Protein AF-A0A396GW11-F1 (afdb_monomer_lite)

Secondary structure (DSSP, 8-state):
------PPPEEE--TTEEEEEEEEPPPTTS---EEEEEEEE--SSSEEEEEEE----S--EEEE--EEEGGG-TT-S-EEETTEEE---TT-PPPP-PPEEEE--SEEEEEP-PPPP-

Organism: Medicago truncatula (NCBI:txid3880)

Radius of gyration: 16.85 Å; chains: 1; bounding box: 52×36×35 Å

Sequence (118 aa):
MENGSCQLPSIYGTKKIRTYAHCAKETVGRVVASHTLLLLNLDNSTTVDVQVTLNYVGESQRREYHLTAKDGNLRCQTMLLNGNILSVNSAGDIPLLNPINNQLILQLTLQKYDKAKK

pLDDT: mean 81.28, std 16.1, range [30.94, 97.25]

Foldseek 3Di:
DDPPDQDWKDKDWDPQKDKDKDWDDDDPPDPDTDMDMDIARADPDQKTKMFTGDPDDDWDKDWDWDWAAVVLAPVHPWIATVNHTFDADPVRDGDDRHTDIDTDDRMDMDGHSRYHDD

Structure (mmCIF, N/CA/C/O backbone):
data_AF-A0A396GW11-F1
#
_entry.id   AF-A0A396GW11-F1
#
loop_
_atom_site.group_PDB
_atom_site.id
_atom_site.type_symbol
_atom_site.label_atom_id
_atom_site.label_alt_id
_atom_site.label_comp_id
_atom_site.label_asym_id
_atom_site.label_entity_id
_atom_site.label_seq_id
_atom_site.pdbx_PDB_ins_code
_atom_site.Cartn_x
_atom_site.Cartn_y
_atom_site.Cartn_z
_atom_site.occupancy
_atom_site.B_iso_or_equiv
_atom_site.auth_seq_id
_atom_site.auth_comp_id
_atom_site.auth_asym_id
_atom_site.auth_atom_id
_atom_site.pdbx_PDB_model_num
ATOM 1 N N . MET A 1 1 ? 35.699 6.403 -5.264 1.00 35.56 1 MET A N 1
ATOM 2 C CA . MET A 1 1 ? 34.396 6.796 -5.834 1.00 35.56 1 MET A CA 1
ATOM 3 C C . MET A 1 1 ? 33.390 5.824 -5.247 1.00 35.56 1 MET A C 1
ATOM 5 O O . MET A 1 1 ? 33.434 4.659 -5.615 1.00 35.56 1 MET A O 1
ATOM 9 N N . GLU A 1 2 ? 32.642 6.226 -4.218 1.00 43.75 2 GLU A N 1
ATOM 10 C CA . GLU A 1 2 ? 31.651 5.341 -3.594 1.00 43.75 2 GLU A CA 1
ATOM 11 C C . GLU A 1 2 ? 30.540 5.032 -4.600 1.00 43.75 2 GLU A C 1
ATOM 13 O O . GLU A 1 2 ? 29.987 5.927 -5.236 1.00 43.75 2 GLU A O 1
ATOM 18 N N . ASN A 1 3 ? 30.281 3.739 -4.772 1.00 45.38 3 ASN A N 1
ATOM 19 C CA . ASN A 1 3 ? 29.243 3.191 -5.632 1.00 45.38 3 ASN A CA 1
ATOM 20 C C . ASN A 1 3 ? 27.883 3.832 -5.315 1.00 45.38 3 ASN A C 1
ATOM 22 O O . ASN A 1 3 ? 27.528 3.953 -4.143 1.00 45.38 3 ASN A O 1
ATOM 26 N N . GLY A 1 4 ? 27.128 4.197 -6.356 1.00 57.78 4 GLY A N 1
ATOM 27 C CA . GLY A 1 4 ? 25.777 4.762 -6.271 1.00 57.78 4 GLY A CA 1
ATOM 28 C C . GLY A 1 4 ? 24.840 3.892 -5.432 1.00 57.78 4 GLY A C 1
ATOM 29 O O . GLY A 1 4 ? 24.256 2.926 -5.915 1.00 57.78 4 GLY A O 1
ATOM 30 N N . SER A 1 5 ? 24.752 4.209 -4.143 1.00 67.25 5 SER A N 1
ATOM 31 C CA . SER A 1 5 ? 23.941 3.490 -3.168 1.00 67.25 5 SER A CA 1
ATOM 32 C C . SER A 1 5 ? 22.584 4.170 -3.060 1.00 67.25 5 SER A C 1
ATOM 34 O O . SER A 1 5 ? 22.495 5.329 -2.648 1.00 67.25 5 SER A O 1
ATOM 36 N N . CYS A 1 6 ? 21.519 3.453 -3.421 1.00 74.62 6 CYS A N 1
ATOM 37 C CA . CYS A 1 6 ? 20.161 3.940 -3.232 1.00 74.62 6 CYS A CA 1
ATOM 38 C C . CYS A 1 6 ? 19.848 4.057 -1.733 1.00 74.62 6 CYS A C 1
ATOM 40 O O . CYS A 1 6 ? 19.698 3.060 -1.026 1.00 74.62 6 CYS A O 1
ATOM 42 N N . GLN A 1 7 ? 19.749 5.296 -1.255 1.00 81.31 7 GLN A N 1
ATOM 43 C CA . GLN A 1 7 ? 19.351 5.606 0.114 1.00 81.31 7 GLN A CA 1
ATOM 44 C C . GLN A 1 7 ? 17.831 5.475 0.241 1.00 81.31 7 GLN A C 1
ATOM 46 O O . GLN A 1 7 ? 17.092 6.131 -0.496 1.00 81.31 7 GLN A O 1
ATOM 51 N N . LEU A 1 8 ? 17.357 4.625 1.154 1.00 84.06 8 LEU A N 1
ATOM 52 C CA . LEU A 1 8 ? 15.927 4.497 1.444 1.00 84.06 8 LEU A CA 1
ATOM 53 C C . LEU A 1 8 ? 15.392 5.770 2.130 1.00 84.06 8 LEU A C 1
ATOM 55 O O . LEU A 1 8 ? 16.125 6.402 2.892 1.00 84.06 8 LEU A O 1
ATOM 59 N N . PRO A 1 9 ? 14.122 6.144 1.895 1.00 85.81 9 PRO A N 1
ATOM 60 C CA . PRO A 1 9 ? 13.510 7.280 2.570 1.00 85.81 9 PRO A CA 1
ATOM 61 C C . PRO A 1 9 ? 13.345 7.037 4.069 1.00 85.81 9 PRO A C 1
ATOM 63 O O . PRO A 1 9 ? 13.042 5.923 4.505 1.00 85.81 9 PRO A O 1
ATOM 66 N N . SER A 1 10 ? 13.436 8.118 4.841 1.00 89.31 10 SER A N 1
ATOM 67 C CA . SER A 1 10 ? 13.007 8.123 6.240 1.00 89.31 10 SER A CA 1
ATOM 68 C C . SER A 1 10 ? 11.489 8.266 6.305 1.00 89.31 10 SER A C 1
ATOM 70 O O . SER A 1 10 ? 10.917 9.144 5.656 1.00 89.31 10 SER A O 1
ATOM 72 N N . ILE A 1 11 ? 10.834 7.404 7.083 1.00 90.38 11 ILE A N 1
ATOM 73 C CA . ILE A 1 11 ? 9.372 7.341 7.182 1.00 90.38 11 ILE A CA 1
ATOM 74 C C . ILE A 1 11 ? 8.972 7.454 8.650 1.00 90.38 11 ILE A C 1
ATOM 76 O O . ILE A 1 11 ? 9.420 6.663 9.480 1.00 90.38 11 ILE A O 1
ATOM 80 N N . TYR A 1 12 ? 8.116 8.425 8.963 1.00 92.75 12 TYR A N 1
ATOM 81 C CA . TYR A 1 12 ? 7.671 8.727 10.323 1.00 92.75 12 TYR A CA 1
ATOM 82 C C . TYR A 1 12 ? 6.152 8.585 10.428 1.00 92.75 12 TYR A C 1
ATOM 84 O O . TYR A 1 12 ? 5.406 9.117 9.609 1.00 92.75 12 TYR A O 1
ATOM 92 N N . GLY A 1 13 ? 5.687 7.869 11.449 1.00 91.06 13 GLY A N 1
ATOM 93 C CA . GLY A 1 13 ? 4.269 7.603 11.684 1.00 91.06 13 GLY A CA 1
ATOM 94 C C . GLY A 1 13 ? 4.024 7.037 13.082 1.00 91.06 13 GLY A C 1
ATOM 95 O O . GLY A 1 13 ? 4.880 7.123 13.965 1.00 91.06 13 GLY A O 1
ATOM 96 N N . THR A 1 14 ? 2.850 6.443 13.305 1.00 91.81 14 THR A N 1
ATOM 97 C CA . THR A 1 14 ? 2.511 5.833 14.601 1.00 91.81 14 THR A CA 1
ATOM 98 C C . THR A 1 14 ? 3.095 4.424 14.738 1.00 91.81 14 THR A C 1
ATOM 100 O O . THR A 1 14 ? 3.401 3.752 13.754 1.00 91.81 14 THR A O 1
ATOM 103 N N . LYS A 1 15 ? 3.152 3.905 15.975 1.00 92.81 15 LYS A N 1
ATOM 104 C CA . LYS A 1 15 ? 3.564 2.513 16.261 1.00 92.81 15 LYS A CA 1
ATOM 105 C C . LYS A 1 15 ? 2.660 1.446 15.618 1.00 92.81 15 LYS A C 1
ATOM 107 O O . LYS A 1 15 ? 2.978 0.263 15.687 1.00 92.81 15 LYS A O 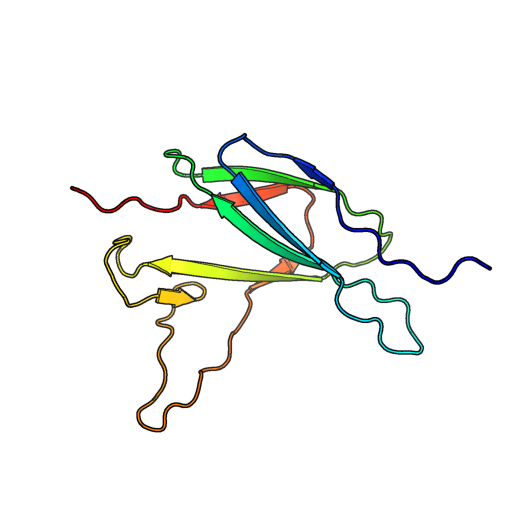1
ATOM 112 N N . LYS A 1 16 ? 1.516 1.840 15.046 1.00 91.56 16 LYS A N 1
ATOM 113 C CA . LYS A 1 16 ? 0.554 0.945 14.387 1.00 91.56 16 LYS A CA 1
ATOM 114 C C . LYS A 1 16 ? 0.658 0.977 12.859 1.00 91.56 16 LYS A C 1
ATOM 116 O O . LYS A 1 16 ? -0.141 0.323 12.194 1.00 91.56 16 LYS A O 1
ATOM 121 N N . ILE A 1 17 ? 1.632 1.690 12.299 1.00 91.19 17 ILE A N 1
ATOM 122 C CA . ILE A 1 17 ? 1.967 1.603 10.877 1.00 91.19 17 ILE A CA 1
ATOM 123 C C . ILE A 1 17 ? 3.067 0.558 10.692 1.00 91.19 17 ILE A C 1
ATOM 125 O O . ILE A 1 17 ? 4.067 0.574 11.408 1.00 91.19 17 ILE A O 1
ATOM 129 N N . ARG A 1 18 ? 2.889 -0.361 9.737 1.00 92.62 18 ARG A N 1
ATOM 130 C CA . ARG A 1 18 ? 3.984 -1.214 9.249 1.00 92.62 18 ARG A CA 1
ATOM 131 C C . ARG A 1 18 ? 4.429 -0.716 7.887 1.00 92.62 18 ARG A C 1
ATOM 133 O O . ARG A 1 18 ? 3.589 -0.453 7.030 1.00 92.62 18 ARG A O 1
ATOM 140 N N . THR A 1 19 ? 5.737 -0.644 7.696 1.00 92.94 19 THR A N 1
ATOM 141 C CA . THR A 1 19 ? 6.341 -0.078 6.494 1.00 92.94 19 THR A CA 1
ATOM 142 C C . THR A 1 19 ? 7.391 -1.026 5.944 1.00 92.94 19 THR A C 1
ATOM 144 O O . THR A 1 19 ? 8.237 -1.513 6.691 1.00 92.94 19 THR A O 1
ATOM 147 N N . TYR A 1 20 ? 7.354 -1.245 4.635 1.00 92.94 20 TYR A N 1
ATOM 148 C CA . TYR A 1 20 ? 8.387 -1.947 3.883 1.00 92.94 20 TYR A CA 1
ATOM 149 C C . TYR A 1 20 ? 8.858 -1.037 2.758 1.00 92.94 20 TYR A C 1
ATOM 151 O O . TYR A 1 20 ? 8.051 -0.330 2.152 1.00 92.94 20 TYR A O 1
ATOM 159 N N . ALA A 1 21 ? 10.157 -1.046 2.483 1.00 90.81 21 ALA A N 1
ATOM 160 C CA . ALA A 1 21 ? 10.747 -0.176 1.483 1.00 90.81 21 ALA A CA 1
ATOM 161 C C . ALA A 1 21 ? 11.793 -0.940 0.677 1.00 90.81 21 ALA A C 1
ATOM 163 O O . ALA A 1 21 ? 12.610 -1.665 1.241 1.00 90.81 21 ALA A O 1
ATOM 164 N N . HIS A 1 22 ? 11.762 -0.766 -0.639 1.00 88.06 22 HIS A N 1
ATOM 165 C CA . HIS A 1 22 ? 12.754 -1.315 -1.552 1.00 88.06 22 HIS A CA 1
ATOM 166 C C . HIS A 1 22 ? 13.196 -0.250 -2.548 1.00 88.06 22 HIS A C 1
ATOM 168 O O . HIS A 1 22 ? 12.381 0.501 -3.086 1.00 88.06 22 HIS A O 1
ATOM 174 N N . CYS A 1 23 ? 14.494 -0.228 -2.822 1.00 83.19 23 CYS A N 1
ATOM 175 C CA . CYS A 1 23 ? 15.051 0.475 -3.964 1.00 83.19 23 CYS A CA 1
ATOM 176 C C . CY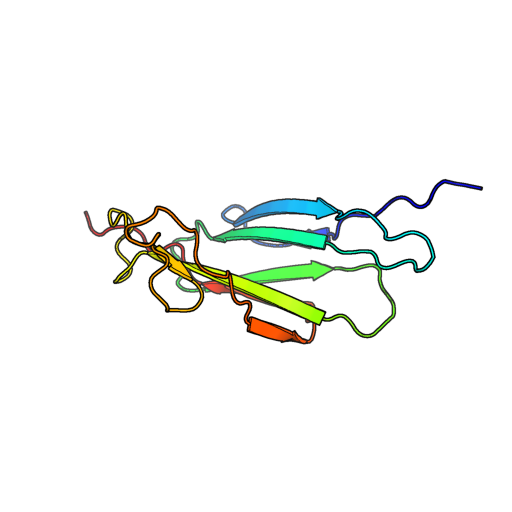S A 1 23 ? 14.864 -0.374 -5.220 1.00 83.19 23 CYS A C 1
ATOM 178 O O . CYS A 1 23 ? 15.231 -1.550 -5.234 1.00 83.19 23 CYS A O 1
ATOM 180 N N . ALA A 1 24 ? 14.312 0.215 -6.273 1.00 76.31 24 ALA A N 1
ATOM 181 C CA . ALA A 1 24 ? 14.302 -0.396 -7.590 1.00 76.31 24 ALA A CA 1
ATOM 182 C C . ALA A 1 24 ? 15.601 -0.055 -8.336 1.00 76.31 24 ALA A C 1
ATOM 184 O O . ALA A 1 24 ? 16.196 1.009 -8.153 1.00 76.31 24 ALA A O 1
ATOM 185 N N . LYS A 1 25 ? 16.072 -1.023 -9.129 1.00 66.56 25 LYS A N 1
ATOM 186 C CA . LYS A 1 25 ? 17.382 -0.993 -9.784 1.00 66.56 25 LYS A CA 1
ATOM 187 C C . LYS A 1 25 ? 17.492 0.190 -10.746 1.00 66.56 25 LYS A C 1
ATOM 189 O O . LYS A 1 25 ? 16.605 0.414 -11.566 1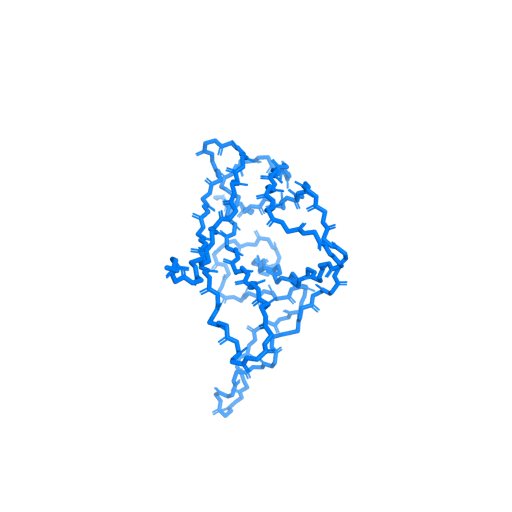.00 66.56 25 LYS A O 1
ATOM 194 N N . GLU A 1 26 ? 18.622 0.882 -10.676 1.00 63.78 26 GLU A N 1
ATOM 195 C CA . GLU A 1 26 ? 18.974 1.972 -11.580 1.00 63.78 26 GLU A CA 1
ATOM 196 C C . GLU A 1 26 ? 19.106 1.456 -13.024 1.00 63.78 26 GLU A C 1
ATOM 198 O O . GLU A 1 26 ? 19.820 0.484 -13.297 1.00 63.78 26 GLU A O 1
ATOM 203 N N . THR A 1 27 ? 18.423 2.099 -13.973 1.00 55.59 27 THR A N 1
ATOM 204 C CA . THR A 1 27 ? 18.694 1.898 -15.400 1.00 55.59 27 THR A CA 1
ATOM 205 C C . THR A 1 27 ? 19.984 2.624 -15.763 1.00 55.59 27 THR A C 1
ATOM 207 O O . THR A 1 27 ? 20.083 3.841 -15.601 1.00 55.59 27 THR A O 1
ATOM 210 N N . VAL A 1 28 ? 20.970 1.870 -16.254 1.00 50.22 28 VAL A N 1
ATOM 211 C CA . VAL A 1 28 ? 22.284 2.370 -16.684 1.00 50.22 28 VAL A CA 1
ATOM 212 C C . VAL A 1 28 ? 22.115 3.607 -17.578 1.00 50.22 28 VAL A C 1
ATOM 214 O O . VAL A 1 28 ? 21.450 3.538 -18.608 1.00 50.22 28 VAL A O 1
ATOM 217 N N . GLY A 1 29 ? 22.708 4.735 -17.175 1.00 55.53 29 GLY A N 1
ATOM 218 C CA . GLY A 1 29 ? 22.742 5.980 -17.956 1.00 55.53 29 GLY A CA 1
ATOM 219 C C . GLY A 1 29 ? 21.886 7.141 -17.430 1.00 55.53 29 GLY A C 1
ATOM 220 O O . GLY A 1 29 ? 22.050 8.261 -17.909 1.00 55.53 29 GLY A O 1
ATOM 221 N N . ARG A 1 30 ? 21.021 6.933 -16.423 1.00 52.22 30 ARG A N 1
ATOM 222 C CA . ARG A 1 30 ? 20.341 8.025 -15.698 1.00 52.22 30 ARG A CA 1
ATOM 223 C C . ARG A 1 30 ? 20.165 7.636 -14.227 1.00 52.22 30 ARG A C 1
ATOM 225 O O . ARG A 1 30 ? 19.567 6.604 -13.941 1.00 52.22 30 ARG A O 1
ATOM 232 N N . VAL A 1 31 ? 20.658 8.463 -13.300 1.00 52.28 31 VAL A N 1
ATOM 233 C CA . VAL A 1 31 ? 20.397 8.310 -11.858 1.00 52.28 31 VAL A CA 1
ATOM 234 C C . VAL A 1 31 ? 18.913 8.596 -11.617 1.00 52.28 31 VAL A C 1
ATOM 236 O O . VAL A 1 31 ? 18.505 9.738 -11.421 1.00 52.28 31 VAL A O 1
ATOM 239 N N . VAL A 1 32 ? 18.085 7.559 -11.710 1.00 56.38 32 VAL A N 1
ATOM 240 C CA . VAL A 1 32 ? 16.680 7.586 -11.297 1.00 56.38 32 VAL A CA 1
ATOM 241 C C . VAL A 1 32 ? 16.566 6.640 -10.114 1.00 56.38 32 VAL A C 1
ATOM 243 O O . VAL A 1 32 ? 16.358 5.438 -10.277 1.00 56.38 32 VAL A O 1
ATOM 246 N N . ALA A 1 33 ? 16.744 7.185 -8.911 1.00 66.50 33 ALA A N 1
ATOM 247 C CA . ALA A 1 33 ? 16.400 6.464 -7.698 1.00 66.50 33 ALA A CA 1
ATOM 248 C C . ALA A 1 33 ? 14.879 6.286 -7.688 1.00 66.50 33 ALA A C 1
ATOM 250 O O . ALA A 1 33 ? 14.130 7.262 -7.730 1.00 66.50 33 ALA A O 1
ATOM 251 N N . SER A 1 34 ? 14.421 5.039 -7.683 1.00 77.56 34 SER A N 1
ATOM 252 C CA . SER A 1 34 ? 13.006 4.724 -7.531 1.00 77.56 34 SER A CA 1
ATOM 253 C C . SER A 1 34 ? 12.810 3.924 -6.256 1.00 77.56 34 SER A C 1
ATOM 255 O O . SER A 1 34 ? 13.474 2.914 -6.020 1.00 77.56 34 SER A O 1
ATOM 257 N N . HIS A 1 35 ? 11.894 4.393 -5.417 1.00 84.69 35 HIS A N 1
ATOM 258 C CA . HIS A 1 35 ? 11.543 3.749 -4.160 1.00 84.69 35 HIS A CA 1
ATOM 259 C C . HIS A 1 35 ? 10.156 3.143 -4.282 1.00 84.69 35 HIS A C 1
ATOM 261 O O . HIS A 1 35 ? 9.214 3.794 -4.730 1.00 84.69 35 HIS A O 1
ATOM 267 N N . THR A 1 36 ? 10.026 1.892 -3.863 1.00 88.56 36 THR A N 1
ATOM 268 C CA . THR A 1 36 ? 8.729 1.251 -3.661 1.00 88.56 36 THR A CA 1
ATOM 269 C C . THR A 1 36 ? 8.471 1.179 -2.170 1.00 88.56 36 THR A C 1
ATOM 271 O O . THR A 1 36 ? 9.273 0.599 -1.437 1.00 88.56 36 THR A O 1
ATOM 274 N N . LEU A 1 37 ? 7.362 1.771 -1.731 1.00 90.94 37 LEU A N 1
ATOM 275 C CA . LEU A 1 37 ? 6.922 1.766 -0.341 1.00 90.94 37 LEU A CA 1
ATOM 276 C C . LEU A 1 37 ? 5.627 0.965 -0.221 1.00 90.94 37 LEU A C 1
ATOM 278 O O . LEU A 1 37 ? 4.678 1.211 -0.961 1.00 90.94 37 LEU A O 1
ATOM 282 N N . LEU A 1 38 ? 5.583 0.041 0.735 1.00 93.19 38 LEU A N 1
ATOM 283 C CA . LEU A 1 38 ? 4.354 -0.606 1.182 1.00 93.19 38 LEU A CA 1
ATOM 284 C C . LEU A 1 38 ? 4.050 -0.130 2.598 1.00 93.19 38 LEU A C 1
ATOM 286 O O . LEU A 1 38 ? 4.812 -0.402 3.527 1.00 93.19 38 LEU A O 1
ATOM 290 N N . LEU A 1 39 ? 2.928 0.567 2.746 1.00 92.62 39 LEU A N 1
ATOM 291 C CA . LEU A 1 39 ? 2.452 1.111 4.010 1.00 92.62 39 LEU A CA 1
ATOM 292 C C . LEU A 1 39 ? 1.172 0.382 4.424 1.00 92.62 39 LEU A C 1
ATOM 294 O O . LEU A 1 39 ? 0.213 0.322 3.660 1.00 92.62 39 LEU A O 1
ATOM 298 N N . LEU A 1 40 ? 1.151 -0.164 5.638 1.00 91.94 40 LEU A N 1
ATOM 299 C CA . LEU A 1 40 ? -0.006 -0.846 6.215 1.00 91.94 40 LEU A CA 1
ATOM 300 C C . LEU A 1 40 ? -0.467 -0.092 7.459 1.00 91.94 40 LEU A C 1
ATOM 302 O O . LEU A 1 40 ? 0.240 -0.054 8.469 1.00 91.94 40 LEU A O 1
ATOM 306 N N . ASN A 1 41 ? -1.667 0.480 7.399 1.00 90.25 41 ASN A N 1
ATOM 307 C CA . ASN A 1 41 ? -2.274 1.171 8.529 1.00 90.25 41 ASN A CA 1
ATOM 308 C C . ASN A 1 41 ? -3.059 0.201 9.421 1.00 90.25 41 ASN A C 1
ATOM 310 O O . ASN A 1 41 ? -4.206 -0.102 9.127 1.00 90.25 41 ASN A O 1
ATOM 314 N N . LEU A 1 42 ? -2.477 -0.258 10.532 1.00 89.88 42 LEU A N 1
ATOM 315 C CA . LEU A 1 42 ? -3.148 -1.152 11.489 1.00 89.88 42 LEU A CA 1
ATOM 316 C C . LEU A 1 42 ? -3.849 -0.396 12.630 1.00 89.88 42 LEU A C 1
ATOM 318 O O . LEU A 1 42 ? -4.279 -1.018 13.612 1.00 89.88 42 LEU A O 1
ATOM 322 N N . ASP A 1 43 ? -3.934 0.936 12.542 1.00 87.50 43 ASP A N 1
ATOM 323 C CA . ASP A 1 43 ? -4.671 1.733 13.513 1.00 87.50 43 ASP A CA 1
ATOM 324 C C . ASP A 1 43 ? -6.183 1.493 13.387 1.00 87.50 43 ASP A C 1
ATOM 326 O O . ASP A 1 43 ? -6.708 1.108 12.346 1.00 87.50 43 ASP A O 1
ATOM 330 N N . ASN A 1 44 ? -6.904 1.689 14.488 1.00 81.75 44 ASN A N 1
ATOM 331 C CA . ASN A 1 44 ? -8.360 1.670 14.482 1.00 81.75 44 ASN A CA 1
ATOM 332 C C . ASN A 1 44 ? -8.955 3.013 14.011 1.00 81.75 44 ASN A C 1
ATOM 334 O O . ASN A 1 44 ? -10.163 3.069 13.769 1.00 81.75 44 ASN A O 1
ATOM 338 N N . SER A 1 45 ? -8.123 4.061 13.894 1.00 76.88 45 SER A N 1
ATOM 339 C CA . SER A 1 45 ? -8.471 5.353 13.283 1.00 76.88 45 SER A CA 1
ATOM 34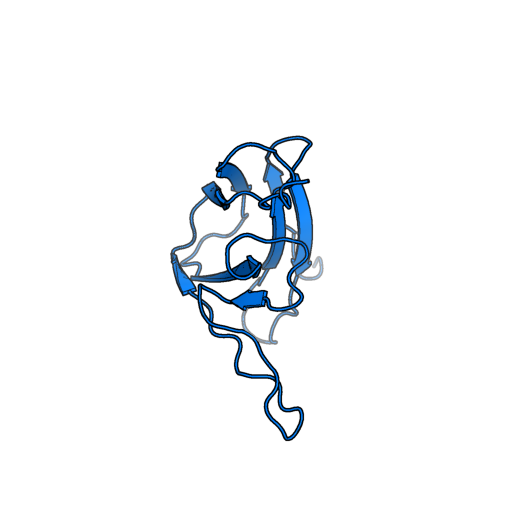0 C C . SER A 1 45 ? -8.849 5.193 11.810 1.00 76.88 45 SER A C 1
ATOM 342 O O . SER A 1 45 ? -8.280 4.349 11.123 1.00 76.88 45 SER A O 1
ATOM 344 N N . THR A 1 46 ? -9.779 6.015 11.318 1.00 76.56 46 THR A N 1
ATOM 345 C CA . THR A 1 46 ? -10.204 6.051 9.906 1.00 76.56 46 THR A CA 1
ATOM 346 C C . THR A 1 46 ? -9.079 6.466 8.962 1.00 76.56 46 THR A C 1
ATOM 348 O O . THR A 1 46 ? -9.004 5.970 7.839 1.00 76.56 46 THR A O 1
ATOM 351 N N . THR A 1 47 ? -8.192 7.347 9.421 1.00 84.31 47 THR A N 1
ATOM 352 C CA . THR A 1 47 ? -7.022 7.820 8.679 1.00 84.31 47 THR A CA 1
ATOM 353 C C . THR A 1 47 ? -5.826 8.007 9.610 1.00 84.31 47 THR A C 1
ATOM 355 O O . THR A 1 47 ? -5.989 8.248 10.810 1.00 84.31 47 THR A O 1
ATOM 358 N N . VAL A 1 48 ? -4.618 7.864 9.064 1.00 90.06 48 VAL A N 1
ATOM 359 C CA . VAL A 1 48 ? -3.352 8.200 9.730 1.00 90.06 48 VAL A CA 1
ATOM 360 C C . VAL A 1 48 ? -2.434 8.881 8.726 1.00 90.06 48 VAL A C 1
ATOM 362 O O . VAL A 1 48 ? -2.250 8.367 7.625 1.00 90.06 48 VAL A O 1
ATOM 365 N N . ASP A 1 49 ? -1.820 9.990 9.125 1.00 91.12 49 ASP A N 1
ATOM 366 C CA . ASP A 1 49 ? -0.802 10.657 8.319 1.00 91.12 49 ASP A CA 1
ATOM 367 C C . ASP A 1 49 ? 0.584 10.062 8.580 1.00 91.12 49 ASP A C 1
ATOM 369 O O . ASP A 1 49 ? 0.985 9.812 9.721 1.00 91.12 49 ASP A O 1
ATOM 373 N N . VAL A 1 50 ? 1.318 9.832 7.496 1.00 91.75 50 VAL A N 1
ATOM 374 C CA . VAL A 1 50 ? 2.692 9.335 7.494 1.00 91.75 50 VAL A CA 1
ATOM 375 C C . VAL A 1 50 ? 3.563 10.338 6.760 1.00 91.75 50 VAL A C 1
ATOM 377 O O . VAL A 1 50 ? 3.287 10.697 5.618 1.00 91.75 50 VAL A O 1
ATOM 380 N N . GLN A 1 51 ? 4.635 10.780 7.405 1.00 92.50 51 GLN A N 1
ATOM 381 C CA . GLN A 1 51 ? 5.612 11.663 6.786 1.00 92.50 51 GLN A CA 1
ATOM 382 C C . GLN A 1 51 ? 6.685 10.838 6.076 1.00 92.50 51 GLN A C 1
ATOM 384 O O . GLN A 1 51 ? 7.231 9.894 6.649 1.00 92.50 51 GLN A O 1
ATOM 389 N N . VAL A 1 52 ? 7.005 11.217 4.841 1.00 88.94 52 VAL A N 1
ATOM 390 C CA . VAL A 1 52 ? 8.047 10.603 4.018 1.00 88.94 52 VAL A CA 1
ATOM 391 C C . VAL A 1 52 ? 9.067 11.673 3.649 1.00 88.94 52 VAL A C 1
ATOM 393 O O . VAL A 1 52 ? 8.737 12.658 2.989 1.00 88.94 52 VAL A O 1
ATOM 396 N N . THR A 1 53 ? 10.315 11.468 4.059 1.00 86.94 53 THR A N 1
ATOM 397 C CA . THR A 1 53 ? 11.433 12.357 3.736 1.00 86.94 53 THR A CA 1
ATOM 398 C C . THR A 1 53 ? 12.312 11.697 2.682 1.00 86.94 53 THR A C 1
ATOM 400 O O . THR A 1 53 ? 12.862 10.616 2.906 1.00 86.94 53 THR A O 1
ATOM 403 N N . LEU A 1 54 ? 12.443 12.357 1.531 1.00 78.75 54 LEU A N 1
ATOM 404 C CA . LEU A 1 54 ? 13.247 11.913 0.396 1.00 78.75 54 LEU A CA 1
ATOM 405 C C . LEU A 1 54 ? 14.409 12.881 0.175 1.00 78.75 54 LEU A C 1
ATOM 407 O O . LEU A 1 54 ? 14.215 14.092 0.122 1.00 78.75 54 LEU A O 1
ATOM 411 N N . ASN A 1 55 ? 15.608 12.334 -0.010 1.00 69.44 55 ASN A N 1
ATOM 412 C CA . ASN A 1 55 ? 16.810 13.101 -0.335 1.00 69.44 55 ASN A CA 1
ATOM 413 C C . ASN A 1 55 ? 16.949 13.231 -1.860 1.00 69.44 55 ASN A C 1
ATOM 415 O O . ASN A 1 55 ? 17.924 12.756 -2.439 1.00 69.44 55 ASN A O 1
ATOM 419 N N . TYR A 1 56 ? 15.944 13.804 -2.529 1.00 67.19 56 TYR A N 1
ATOM 420 C CA . TYR A 1 56 ? 15.976 14.020 -3.977 1.00 67.19 56 TYR A CA 1
ATOM 421 C C . TYR A 1 56 ? 15.550 15.441 -4.338 1.00 67.19 56 TYR A C 1
ATOM 423 O O . TYR A 1 56 ? 14.585 15.970 -3.792 1.00 67.19 56 TYR A O 1
ATOM 431 N N . VAL A 1 57 ? 16.276 16.047 -5.278 1.00 54.16 57 VAL A N 1
ATOM 432 C CA . VAL A 1 57 ? 16.037 17.405 -5.775 1.00 54.16 57 VAL A CA 1
ATOM 433 C C . VAL A 1 57 ? 15.597 17.286 -7.235 1.00 54.16 57 VAL A C 1
ATOM 435 O O . VAL A 1 57 ? 16.430 17.190 -8.132 1.00 54.16 57 VAL A O 1
ATOM 438 N N . GLY A 1 58 ? 14.285 17.217 -7.474 1.00 61.88 58 GLY A N 1
ATOM 439 C CA . GLY A 1 58 ? 13.705 17.138 -8.818 1.00 61.88 58 GLY A CA 1
ATOM 440 C C . GLY A 1 58 ? 12.221 16.763 -8.822 1.00 61.88 58 GLY A C 1
ATOM 441 O O . GLY A 1 58 ? 11.668 16.349 -7.798 1.00 61.88 58 GLY A O 1
ATOM 442 N N . GLU A 1 59 ? 11.571 16.900 -9.981 1.00 61.78 59 GLU A N 1
ATOM 443 C CA . GLU A 1 59 ? 10.185 16.463 -10.165 1.00 61.78 59 GLU A CA 1
ATOM 444 C C . GLU A 1 59 ? 10.069 14.961 -9.914 1.00 61.78 59 GLU A C 1
ATOM 446 O O . GLU A 1 59 ? 10.704 14.139 -10.574 1.00 61.78 59 GLU A O 1
ATOM 451 N N . SER A 1 60 ? 9.253 14.608 -8.930 1.00 70.69 60 SER A N 1
ATOM 452 C CA . SER A 1 60 ? 9.062 13.229 -8.511 1.00 70.69 60 SER A CA 1
ATOM 453 C C . SER A 1 60 ? 7.625 12.816 -8.792 1.00 70.69 60 SER A C 1
ATOM 455 O O . SER A 1 60 ? 6.676 13.464 -8.346 1.00 70.69 60 SER A O 1
ATOM 457 N N . GLN A 1 61 ? 7.464 11.727 -9.540 1.00 79.25 61 GLN A N 1
ATOM 458 C CA . GLN A 1 61 ? 6.160 11.131 -9.808 1.00 79.25 61 GLN A CA 1
ATOM 459 C C . GLN A 1 61 ? 5.841 10.095 -8.730 1.00 79.25 61 GLN A C 1
ATOM 461 O O . GLN A 1 61 ? 6.631 9.184 -8.476 1.00 79.25 61 GLN A O 1
ATOM 466 N N . ARG A 1 62 ? 4.668 10.217 -8.108 1.00 86.31 62 ARG A N 1
ATOM 467 C CA . ARG A 1 62 ? 4.143 9.260 -7.132 1.00 86.31 62 ARG A CA 1
ATOM 468 C C . ARG A 1 62 ? 3.098 8.386 -7.818 1.00 86.31 62 ARG A C 1
ATOM 470 O O . ARG A 1 62 ? 2.162 8.897 -8.423 1.00 86.31 62 ARG A O 1
ATOM 477 N N . ARG A 1 63 ? 3.255 7.066 -7.722 1.00 89.62 63 ARG A N 1
ATOM 478 C CA . ARG A 1 63 ? 2.297 6.081 -8.244 1.00 89.62 63 ARG A CA 1
ATOM 479 C C . ARG A 1 63 ? 1.690 5.317 -7.085 1.00 89.62 63 ARG A C 1
ATOM 481 O O . ARG A 1 63 ? 2.414 4.622 -6.377 1.00 89.62 63 ARG A O 1
ATOM 488 N N . GLU A 1 64 ? 0.386 5.458 -6.894 1.00 91.38 64 GLU A N 1
ATOM 489 C CA . GLU A 1 64 ? -0.315 4.904 -5.739 1.00 91.38 64 GLU A CA 1
ATOM 490 C C . GLU A 1 64 ? -1.195 3.718 -6.119 1.00 91.38 64 GLU A C 1
ATOM 492 O O . GLU A 1 64 ? -1.943 3.746 -7.101 1.00 91.38 64 GLU A O 1
ATOM 497 N N . TYR A 1 65 ? -1.098 2.672 -5.304 1.00 93.31 65 TYR A N 1
ATOM 498 C CA . TYR A 1 65 ? -1.845 1.430 -5.443 1.00 93.31 65 TYR A CA 1
ATOM 499 C C . TYR A 1 65 ? -2.549 1.163 -4.116 1.00 93.31 65 TYR A C 1
ATOM 501 O O . TYR A 1 65 ? -1.945 0.662 -3.168 1.00 93.31 65 TYR A O 1
ATOM 509 N N . HIS A 1 66 ? -3.816 1.556 -4.018 1.00 91.88 66 HIS A N 1
ATOM 510 C CA . HIS A 1 66 ? -4.602 1.396 -2.801 1.00 91.88 66 HIS A CA 1
ATOM 511 C C . HIS A 1 66 ? -5.371 0.087 -2.870 1.00 91.88 66 HIS A C 1
ATOM 513 O O . HIS A 1 66 ? -6.291 -0.066 -3.674 1.00 91.88 66 HIS A O 1
ATOM 519 N N . LEU A 1 67 ? -4.973 -0.857 -2.022 1.00 92.31 67 LEU A N 1
ATOM 520 C CA . LEU A 1 67 ? -5.654 -2.131 -1.869 1.00 92.31 67 LEU A CA 1
ATOM 521 C C . LEU A 1 67 ? -6.653 -2.046 -0.718 1.00 92.31 67 LEU A C 1
ATOM 523 O O . LEU A 1 67 ? -6.272 -1.766 0.418 1.00 92.31 67 LEU A O 1
ATOM 527 N N . THR A 1 68 ? -7.920 -2.323 -1.006 1.00 90.50 68 THR A N 1
ATOM 528 C CA . THR A 1 68 ? -8.986 -2.395 0.001 1.00 90.50 68 THR A CA 1
ATOM 529 C C . THR A 1 68 ? -9.756 -3.700 -0.131 1.00 90.50 68 THR A C 1
ATOM 531 O O . THR A 1 68 ? -9.822 -4.296 -1.205 1.00 90.50 68 THR A O 1
ATOM 534 N N . ALA A 1 69 ? -10.328 -4.178 0.970 1.00 90.38 69 ALA A N 1
ATOM 535 C CA . ALA A 1 69 ? -11.245 -5.305 0.906 1.00 90.38 69 ALA A CA 1
ATOM 536 C C . ALA A 1 69 ? -12.588 -4.840 0.331 1.00 90.38 69 ALA A C 1
ATOM 538 O O . ALA A 1 69 ? -13.057 -3.743 0.655 1.00 90.38 69 ALA A O 1
ATOM 539 N N . LYS A 1 70 ? -13.226 -5.674 -0.495 1.00 90.06 70 LYS A N 1
ATOM 540 C CA . LYS A 1 70 ? -14.566 -5.375 -1.006 1.00 90.06 70 LYS A CA 1
ATOM 541 C C . LYS A 1 70 ? -15.532 -5.131 0.164 1.00 90.06 70 LYS A C 1
ATOM 543 O O . LYS A 1 70 ? -15.523 -5.866 1.154 1.00 90.06 70 LYS A O 1
ATOM 548 N N . ASP A 1 71 ? -16.321 -4.064 0.057 1.00 88.56 71 ASP A N 1
ATOM 549 C CA . ASP A 1 71 ? -17.299 -3.622 1.063 1.00 88.56 71 ASP A CA 1
ATOM 550 C C . ASP A 1 71 ? -16.702 -3.339 2.463 1.00 88.56 71 ASP A C 1
ATOM 552 O O . ASP A 1 71 ? -17.414 -3.373 3.466 1.00 88.56 71 ASP A O 1
ATOM 556 N N . GLY A 1 72 ? -15.384 -3.106 2.561 1.00 83.56 72 GLY A N 1
ATOM 557 C CA . GLY A 1 72 ? -14.687 -2.916 3.842 1.00 83.56 72 GLY A CA 1
ATOM 558 C C . GLY A 1 72 ? -14.610 -4.189 4.701 1.00 83.56 72 GLY A C 1
ATOM 559 O O . GLY A 1 72 ? -14.277 -4.140 5.885 1.00 83.56 72 GLY A O 1
ATOM 560 N N . ASN A 1 73 ? -14.925 -5.360 4.141 1.00 86.38 73 ASN A N 1
ATOM 561 C CA . ASN A 1 73 ? -14.940 -6.615 4.885 1.00 86.38 73 ASN A CA 1
ATOM 562 C C . ASN A 1 73 ? -13.596 -7.350 4.781 1.00 86.38 73 ASN A C 1
ATOM 564 O O . ASN A 1 73 ? -13.347 -8.027 3.792 1.00 86.38 73 ASN A O 1
ATOM 568 N N . LEU A 1 74 ? -12.765 -7.340 5.831 1.00 84.44 74 LEU A N 1
ATOM 569 C CA . LEU A 1 74 ? -11.470 -8.057 5.816 1.00 84.44 74 LEU A CA 1
ATOM 570 C C . LEU A 1 74 ? -11.531 -9.561 5.610 1.00 84.44 74 LEU A C 1
ATOM 572 O O . LEU A 1 74 ? -10.508 -10.176 5.323 1.00 84.44 74 LEU A O 1
ATOM 576 N N . ARG A 1 75 ? -12.682 -10.182 5.868 1.00 88.75 75 ARG A N 1
ATOM 577 C CA . ARG A 1 75 ? -12.846 -11.612 5.601 1.00 88.75 75 ARG A CA 1
ATOM 578 C C . ARG A 1 75 ? -13.181 -11.872 4.136 1.00 88.75 75 ARG A C 1
ATOM 580 O O . ARG A 1 75 ? -13.206 -13.028 3.727 1.00 88.75 75 ARG A O 1
ATOM 587 N N . CYS A 1 76 ? -13.451 -10.826 3.355 1.00 90.44 76 CYS A N 1
ATOM 588 C CA . CYS A 1 76 ? -13.642 -10.946 1.925 1.00 90.44 76 CYS A CA 1
ATOM 589 C C . CYS A 1 76 ? -12.321 -11.333 1.257 1.00 90.44 76 CYS A C 1
ATOM 591 O O . CYS A 1 76 ? -11.283 -10.722 1.495 1.00 90.44 76 CYS A O 1
ATOM 593 N N . GLN A 1 77 ? -12.380 -12.339 0.391 1.00 91.38 77 GLN A N 1
ATOM 594 C CA . GLN A 1 77 ? -11.245 -12.745 -0.437 1.00 91.38 77 GLN A CA 1
ATOM 595 C C . GLN A 1 77 ? -11.122 -11.888 -1.706 1.00 91.38 77 GLN A C 1
ATOM 597 O O . GLN A 1 77 ? -10.130 -11.982 -2.423 1.00 91.38 77 GLN A O 1
ATOM 602 N N . THR A 1 78 ? -12.120 -11.046 -1.991 1.00 92.69 78 THR A N 1
ATOM 603 C CA . THR A 1 78 ? -12.082 -10.100 -3.104 1.00 92.69 78 THR A CA 1
ATOM 604 C C . THR A 1 78 ? -11.435 -8.795 -2.659 1.00 92.69 78 THR A C 1
ATOM 606 O O . THR A 1 78 ? -11.959 -8.084 -1.798 1.00 92.69 78 THR A O 1
ATOM 609 N N . MET A 1 79 ? -10.316 -8.467 -3.297 1.00 92.69 79 MET A N 1
ATOM 610 C CA . MET A 1 79 ? -9.623 -7.194 -3.132 1.00 92.69 79 MET A CA 1
ATOM 611 C C . MET A 1 79 ? -10.025 -6.219 -4.236 1.00 92.69 79 MET A C 1
ATOM 613 O O . MET A 1 79 ? -10.325 -6.614 -5.365 1.00 92.69 79 MET A O 1
ATOM 617 N N . LEU A 1 80 ? -9.993 -4.935 -3.906 1.00 93.62 80 LEU A N 1
ATOM 618 C CA . LEU A 1 80 ? -10.126 -3.837 -4.846 1.00 93.62 80 LEU A CA 1
ATOM 619 C C . LEU A 1 80 ? -8.771 -3.144 -4.991 1.00 93.62 80 LEU A C 1
ATOM 621 O O . LEU A 1 80 ? -8.111 -2.877 -3.989 1.00 93.62 80 LEU A O 1
ATOM 625 N N . LEU A 1 81 ? -8.380 -2.817 -6.220 1.00 94.44 81 LEU A N 1
ATOM 626 C CA . LEU A 1 81 ? -7.275 -1.918 -6.523 1.00 94.44 81 LEU A CA 1
ATOM 627 C C . LEU A 1 81 ? -7.840 -0.567 -6.950 1.00 94.44 81 LEU A C 1
ATOM 629 O O . LEU A 1 81 ? -8.507 -0.472 -7.981 1.00 94.44 81 LEU A O 1
ATOM 633 N N . ASN A 1 82 ? -7.567 0.478 -6.168 1.00 92.50 82 ASN A N 1
ATOM 634 C CA . ASN A 1 82 ? -8.048 1.835 -6.439 1.00 92.50 82 ASN A CA 1
ATOM 635 C C . ASN A 1 82 ? -9.578 1.869 -6.681 1.00 92.50 82 ASN A C 1
ATOM 637 O O . ASN A 1 82 ? -10.065 2.598 -7.538 1.00 92.50 82 ASN A O 1
ATOM 641 N N . GLY A 1 83 ? -10.329 1.030 -5.951 1.00 91.31 83 GLY A N 1
ATOM 642 C CA . GLY A 1 83 ? -11.789 0.886 -6.056 1.00 91.31 83 GLY A CA 1
ATOM 643 C C . GLY A 1 83 ? -12.295 -0.157 -7.065 1.00 91.31 83 GLY A C 1
ATOM 644 O O . GLY A 1 83 ? -13.465 -0.522 -7.006 1.00 91.31 83 GLY A O 1
ATOM 645 N N . ASN A 1 84 ? -11.441 -0.695 -7.939 1.00 93.06 84 ASN A N 1
ATOM 646 C CA . ASN A 1 84 ? -11.832 -1.676 -8.959 1.00 93.06 84 ASN A CA 1
ATOM 647 C C . ASN A 1 84 ? -11.537 -3.108 -8.512 1.00 93.06 84 ASN A C 1
ATOM 649 O O . ASN A 1 84 ? -10.480 -3.359 -7.943 1.00 93.06 84 ASN A O 1
ATOM 653 N N . ILE A 1 85 ? -12.427 -4.062 -8.803 1.00 94.31 85 ILE A N 1
ATOM 654 C CA . ILE A 1 85 ? -12.213 -5.476 -8.456 1.00 94.31 85 ILE A CA 1
ATOM 655 C C . ILE A 1 85 ? -10.927 -5.990 -9.105 1.00 94.31 85 ILE A C 1
ATOM 657 O O . ILE A 1 85 ? -10.767 -5.932 -10.323 1.00 94.31 85 ILE A O 1
ATOM 661 N N . LEU A 1 86 ? -10.032 -6.524 -8.276 1.00 94.69 86 LEU A N 1
ATOM 662 C CA . LEU A 1 86 ? -8.817 -7.181 -8.719 1.00 94.69 86 LEU A CA 1
ATOM 663 C C . LEU A 1 86 ? -9.062 -8.692 -8.774 1.00 94.69 86 LEU A C 1
ATOM 665 O O . LEU A 1 86 ? -9.030 -9.375 -7.750 1.00 94.69 86 LEU A O 1
ATOM 669 N N . SER A 1 87 ? -9.326 -9.212 -9.970 1.00 94.81 87 SER A N 1
ATOM 670 C CA . SER A 1 87 ? -9.573 -10.636 -10.208 1.00 94.81 87 SER A CA 1
ATOM 671 C C . SER A 1 87 ? -8.817 -11.124 -11.434 1.00 94.81 87 SER A C 1
ATOM 673 O O . SER A 1 87 ? -8.749 -10.416 -12.438 1.00 94.81 87 SER A O 1
ATOM 675 N N . VAL A 1 88 ? -8.310 -12.353 -11.368 1.00 95.88 88 VAL A N 1
ATOM 676 C CA . VAL A 1 88 ? -7.827 -13.064 -12.555 1.00 95.88 88 VAL A CA 1
ATOM 677 C C . VAL A 1 88 ? -9.000 -13.419 -13.467 1.00 95.88 88 VAL A C 1
ATOM 679 O O . VAL A 1 88 ? -10.114 -13.650 -12.989 1.00 95.88 88 VAL A O 1
ATOM 682 N N . ASN A 1 89 ? -8.771 -13.437 -14.778 1.00 93.81 89 ASN A N 1
ATOM 683 C CA . ASN A 1 89 ? -9.794 -13.876 -15.730 1.00 93.81 89 ASN A CA 1
ATOM 684 C C . ASN A 1 89 ? -9.908 -15.420 -15.750 1.00 93.81 89 ASN A C 1
ATOM 686 O O . ASN A 1 89 ? -9.185 -16.125 -15.046 1.00 93.81 89 ASN A O 1
ATOM 690 N N . SER A 1 90 ? -10.801 -15.965 -16.581 1.00 96.81 90 SER A N 1
ATOM 691 C CA . SER A 1 90 ? -10.991 -17.419 -16.715 1.00 96.81 90 SER A CA 1
ATOM 692 C C . SER A 1 90 ? -9.767 -18.174 -17.251 1.00 96.81 90 SER A C 1
ATOM 694 O O . SER A 1 90 ? -9.693 -19.386 -17.077 1.00 96.81 90 SER A O 1
ATOM 696 N N . ALA A 1 91 ? -8.824 -17.484 -17.900 1.00 97.25 91 ALA A N 1
ATOM 697 C CA . ALA A 1 91 ? -7.553 -18.045 -18.358 1.00 97.25 91 ALA A CA 1
ATOM 698 C C . ALA A 1 91 ? -6.447 -17.981 -17.283 1.00 97.25 91 ALA A C 1
ATOM 700 O O . ALA A 1 91 ? -5.386 -18.572 -17.463 1.00 97.25 91 ALA A O 1
ATOM 701 N N . GLY A 1 92 ? -6.696 -17.305 -16.156 1.00 95.69 92 GLY A N 1
ATOM 702 C CA . GLY A 1 92 ? -5.717 -17.093 -15.091 1.00 95.69 92 GLY A CA 1
ATOM 703 C C . GLY A 1 92 ? -4.828 -15.864 -15.289 1.00 95.69 92 GLY A C 1
ATOM 704 O O . GLY A 1 92 ? -3.893 -15.672 -14.511 1.00 95.69 92 GLY A O 1
ATOM 705 N N . ASP A 1 93 ? -5.113 -15.012 -16.278 1.00 96.31 93 ASP A N 1
ATOM 706 C CA . ASP A 1 93 ? -4.329 -13.801 -16.508 1.00 96.31 93 ASP A CA 1
ATOM 707 C C . ASP A 1 93 ? -4.544 -12.796 -15.375 1.00 96.31 93 ASP A C 1
ATOM 709 O O . ASP A 1 93 ? -5.675 -12.512 -14.964 1.00 96.31 93 ASP A O 1
ATOM 713 N N . ILE A 1 94 ? -3.440 -12.220 -14.900 1.00 94.56 94 ILE A N 1
ATOM 714 C CA . ILE A 1 94 ? -3.447 -11.149 -13.905 1.00 94.56 94 ILE A CA 1
ATOM 715 C C . ILE A 1 94 ? -3.766 -9.830 -14.627 1.00 94.56 94 ILE A C 1
ATOM 717 O O . ILE A 1 94 ? -3.078 -9.490 -15.593 1.00 94.56 94 ILE A O 1
ATOM 721 N N . PRO A 1 95 ? -4.780 -9.063 -14.183 1.00 94.00 95 PRO A N 1
ATOM 722 C CA . PRO A 1 95 ? -5.129 -7.801 -14.822 1.00 94.00 95 PRO A CA 1
ATOM 723 C C . PRO A 1 95 ? -4.019 -6.762 -14.633 1.00 94.00 95 PRO A C 1
ATOM 725 O O . PRO A 1 95 ? -3.230 -6.820 -13.686 1.00 94.00 95 PRO A O 1
ATOM 728 N N . LEU A 1 96 ? -3.990 -5.760 -15.513 1.00 94.69 96 LEU A N 1
ATOM 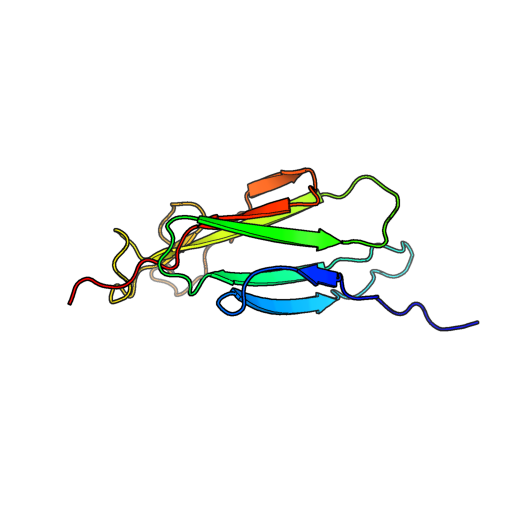729 C CA . LEU A 1 96 ? -3.060 -4.645 -15.378 1.00 94.69 96 LEU A CA 1
ATOM 730 C C . LEU A 1 96 ? -3.303 -3.896 -14.058 1.00 94.69 96 LEU A C 1
ATOM 732 O O . LEU A 1 96 ? -4.419 -3.467 -13.760 1.00 94.69 96 LEU A O 1
ATOM 736 N N . LEU A 1 97 ? -2.235 -3.702 -13.284 1.00 95.44 97 LEU A N 1
ATOM 737 C CA . LEU A 1 97 ? -2.277 -2.945 -12.038 1.00 95.44 97 LEU A CA 1
ATOM 738 C C . LEU A 1 97 ? -2.107 -1.459 -12.361 1.00 95.44 97 LEU A C 1
ATOM 740 O O . LEU A 1 97 ? -0.989 -0.975 -12.518 1.00 95.44 97 LEU A O 1
ATOM 744 N N . ASN A 1 98 ? -3.220 -0.740 -12.499 1.00 93.62 98 ASN A N 1
ATOM 745 C CA . ASN A 1 98 ? -3.197 0.681 -12.838 1.00 93.62 98 ASN A CA 1
ATOM 746 C C . ASN A 1 98 ? -3.000 1.555 -11.586 1.00 93.62 98 ASN A C 1
ATOM 748 O O . ASN A 1 98 ? -3.827 1.484 -10.669 1.00 93.62 98 ASN A O 1
ATOM 752 N N . PRO A 1 99 ? -1.949 2.395 -11.535 1.00 93.44 99 PRO A N 1
ATOM 753 C CA . PRO A 1 99 ? -1.751 3.337 -10.442 1.00 93.44 99 PRO A CA 1
ATOM 754 C C . PRO A 1 99 ? -2.657 4.560 -10.559 1.00 93.44 99 PRO A C 1
ATOM 756 O O . PRO A 1 99 ? -3.093 4.936 -11.648 1.00 93.44 99 PRO A O 1
ATOM 759 N N . ILE A 1 100 ? -2.814 5.262 -9.440 1.00 91.69 100 ILE A N 1
ATOM 760 C CA . ILE A 1 100 ? -3.146 6.687 -9.442 1.00 91.69 100 ILE A CA 1
ATOM 761 C C . ILE A 1 100 ? -1.827 7.463 -9.513 1.00 91.69 100 ILE A C 1
ATOM 763 O O . ILE A 1 100 ? -0.946 7.277 -8.671 1.00 91.69 100 ILE A O 1
ATOM 767 N N . ASN A 1 101 ? -1.669 8.303 -10.537 1.00 90.94 101 ASN A N 1
ATOM 768 C CA . ASN A 1 101 ? -0.482 9.140 -10.706 1.00 90.94 101 ASN A CA 1
ATOM 769 C C . ASN A 1 101 ? -0.695 10.473 -9.994 1.00 90.94 101 ASN A C 1
ATOM 771 O O . ASN A 1 101 ? -1.574 11.243 -10.370 1.00 90.94 101 ASN A O 1
ATOM 775 N N . ASN A 1 102 ? 0.141 10.747 -9.003 1.00 85.44 102 ASN A N 1
ATOM 776 C CA . ASN A 1 102 ? 0.090 11.944 -8.186 1.00 85.44 102 ASN A CA 1
ATOM 777 C C . ASN A 1 102 ? 1.448 12.651 -8.181 1.00 85.44 102 ASN A C 1
ATOM 779 O O . ASN A 1 102 ? 2.499 12.052 -8.423 1.00 85.44 102 ASN A O 1
ATOM 783 N N . GLN A 1 103 ? 1.439 13.938 -7.843 1.00 83.94 103 GLN A N 1
ATOM 784 C CA . GLN A 1 103 ? 2.668 14.621 -7.454 1.00 83.94 103 GLN A CA 1
ATOM 785 C C . GLN A 1 103 ? 3.179 14.036 -6.132 1.00 83.94 103 GLN A C 1
ATOM 787 O O . GLN A 1 103 ? 2.395 13.601 -5.272 1.00 83.94 103 GLN A O 1
ATOM 792 N N . LEU A 1 104 ? 4.502 13.987 -5.987 1.00 78.25 104 LEU A N 1
ATOM 793 C CA . LEU A 1 104 ? 5.121 13.623 -4.723 1.00 78.25 104 LEU A CA 1
ATOM 794 C C . LEU A 1 104 ? 4.842 14.708 -3.675 1.00 78.25 104 LEU A C 1
ATOM 796 O O . LEU A 1 104 ? 5.048 15.892 -3.923 1.00 78.25 104 LEU A O 1
ATOM 800 N N . ILE A 1 105 ? 4.410 14.276 -2.495 1.00 81.06 105 ILE A N 1
ATOM 801 C CA . ILE A 1 105 ? 4.200 15.120 -1.318 1.00 81.06 105 ILE A CA 1
ATOM 802 C C . ILE A 1 105 ? 4.899 14.485 -0.114 1.00 81.06 105 ILE A C 1
ATOM 804 O O . ILE A 1 105 ? 5.106 13.273 -0.081 1.00 81.06 105 ILE A O 1
ATOM 808 N N . LEU A 1 106 ? 5.258 15.303 0.876 1.00 81.94 106 LEU A N 1
ATOM 809 C CA . LEU A 1 106 ? 5.987 14.857 2.072 1.00 81.94 106 LEU A CA 1
ATOM 810 C C . LEU A 1 106 ? 5.097 14.154 3.107 1.00 81.94 106 LEU A C 1
ATOM 812 O O . LEU A 1 106 ? 5.611 13.552 4.045 1.00 81.94 106 LEU A O 1
ATOM 816 N N . GLN A 1 107 ? 3.774 14.246 2.969 1.00 84.81 107 GLN A N 1
ATOM 817 C CA . GLN A 1 107 ? 2.805 13.658 3.892 1.00 84.81 107 GLN A CA 1
ATOM 818 C C . GLN A 1 107 ? 1.790 12.824 3.121 1.00 84.81 107 GLN A C 1
ATOM 820 O O . GLN A 1 107 ? 1.168 13.310 2.182 1.00 84.81 107 GLN A O 1
ATOM 825 N N . LEU A 1 108 ? 1.626 11.569 3.522 1.00 86.31 108 LEU A N 1
ATOM 826 C CA . LEU A 1 108 ? 0.684 10.624 2.940 1.00 86.31 108 LEU A CA 1
ATOM 827 C C . LEU A 1 108 ? -0.399 10.302 3.964 1.00 86.31 108 LEU A C 1
ATOM 829 O O . LEU A 1 108 ? -0.093 9.800 5.044 1.00 86.31 108 LEU A O 1
ATOM 833 N N . THR A 1 109 ? -1.660 10.536 3.611 1.00 86.06 109 THR A N 1
ATOM 834 C CA . THR A 1 109 ? -2.799 10.115 4.432 1.00 86.06 109 THR A CA 1
ATOM 835 C C . THR A 1 109 ? -3.192 8.691 4.058 1.00 86.06 109 THR A C 1
ATOM 837 O O . THR A 1 109 ? -3.670 8.428 2.955 1.00 86.06 109 THR A O 1
ATOM 840 N N . LEU A 1 110 ? -3.007 7.759 4.988 1.00 85.12 110 LEU A N 1
ATOM 841 C CA . LEU A 1 110 ? -3.381 6.361 4.820 1.00 85.12 110 LEU A CA 1
ATOM 842 C C . LEU A 1 110 ? -4.773 6.118 5.378 1.00 85.12 110 LEU A C 1
ATOM 844 O O . LEU A 1 110 ? -5.056 6.441 6.532 1.00 85.12 110 LEU A O 1
ATOM 848 N N . GLN A 1 111 ? -5.624 5.474 4.587 1.00 82.62 111 GLN A N 1
ATOM 849 C CA . GLN A 1 111 ? -6.911 4.988 5.069 1.00 82.62 111 GLN A CA 1
ATOM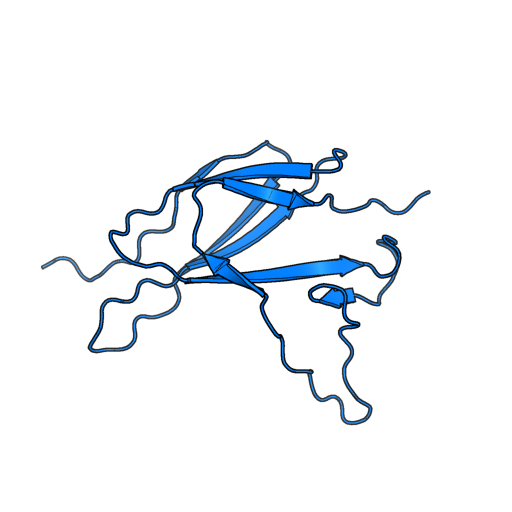 850 C C . GLN A 1 111 ? -6.728 3.793 6.006 1.00 82.62 111 GLN A C 1
ATOM 852 O O . GLN A 1 111 ? -5.710 3.096 5.984 1.00 82.62 111 GLN A O 1
ATOM 857 N N . LYS A 1 112 ? -7.713 3.588 6.874 1.00 75.19 112 LYS A N 1
ATOM 858 C CA . LYS A 1 112 ? -7.771 2.472 7.811 1.00 75.19 112 LYS A CA 1
ATOM 859 C C . LYS A 1 112 ? -7.702 1.122 7.102 1.00 75.19 112 LYS A C 1
ATOM 861 O O . LYS A 1 112 ? -8.392 0.895 6.111 1.00 75.19 112 LYS A O 1
ATOM 866 N N . TYR A 1 113 ? -6.977 0.180 7.700 1.00 65.19 113 TYR A N 1
ATOM 867 C CA . TYR A 1 113 ? -7.251 -1.240 7.507 1.00 65.19 113 TYR A CA 1
ATOM 868 C C . TYR A 1 113 ? -8.567 -1.572 8.214 1.00 65.19 113 TYR A C 1
ATOM 870 O O . TYR A 1 113 ? -8.590 -1.790 9.433 1.00 65.19 113 TYR A O 1
ATOM 878 N N . ASP A 1 114 ? -9.684 -1.472 7.490 1.00 53.84 114 ASP A N 1
ATOM 879 C CA . ASP A 1 114 ? -11.014 -1.724 8.054 1.00 53.84 114 ASP A CA 1
ATOM 880 C C . ASP A 1 114 ? -10.994 -3.055 8.783 1.00 53.84 114 ASP A C 1
ATOM 882 O O . ASP A 1 114 ? -10.468 -3.980 8.221 1.00 53.84 114 ASP A O 1
ATOM 886 N N . LYS A 1 115 ? -11.466 -3.193 10.027 1.00 43.12 115 LYS A N 1
ATOM 887 C CA . LYS A 1 115 ? -11.496 -4.500 10.711 1.00 43.12 115 LYS A CA 1
ATOM 888 C C . LYS A 1 115 ? -12.857 -5.143 10.493 1.00 43.12 115 LYS A C 1
ATOM 890 O O . LYS A 1 115 ? -13.866 -4.478 10.705 1.00 43.12 115 LYS A O 1
ATOM 895 N N . ALA A 1 116 ? -12.896 -6.428 10.123 1.00 32.75 116 ALA A N 1
ATOM 896 C CA . ALA A 1 116 ? -14.149 -7.175 10.018 1.00 32.75 116 ALA A CA 1
ATOM 897 C C . ALA A 1 116 ? -14.960 -7.027 11.316 1.00 32.75 116 ALA A C 1
ATOM 899 O O . ALA A 1 116 ? -14.440 -7.293 12.405 1.00 32.75 116 ALA A O 1
ATOM 900 N N . LYS A 1 117 ? -16.220 -6.591 11.189 1.00 30.94 117 LYS A N 1
ATOM 901 C CA . LYS A 1 117 ? -17.182 -6.623 12.294 1.00 30.94 117 LYS A CA 1
ATOM 902 C C . LYS A 1 117 ? -17.305 -8.077 12.759 1.00 30.94 117 LYS A C 1
ATOM 904 O O . LYS A 1 117 ? -17.464 -8.977 11.935 1.00 30.94 117 LYS A O 1
ATOM 909 N N . LYS A 1 118 ? -17.100 -8.279 14.059 1.00 33.12 118 LYS A N 1
ATOM 910 C CA . LYS A 1 118 ? -17.224 -9.574 14.729 1.00 33.12 118 LYS A CA 1
ATOM 911 C C . LYS A 1 118 ? -18.680 -10.014 14.754 1.00 33.12 118 LYS A C 1
ATOM 913 O O . LYS A 1 118 ? -19.536 -9.118 14.921 1.00 33.12 118 LYS A O 1
#